Protein AF-A0A428K4K3-F1 (afdb_monomer_lite)

Sequence (119 aa):
MAKYTIVENDSISEFSPERDKTVKKYIVIREKGTQIEWKNGIGNGNPEYEIIEWIDNCTYRLTYDSSKSELDEGKKWVNDNNGIVVSKTKIENKCLYYTATMTTNDGQKISQDGIICKE

pLDDT: mean 93.38, std 5.64, range [55.41, 98.38]

Radius of gyration: 14.67 Å; chains: 1; bounding box: 32×30×40 Å

Foldseek 3Di:
DWKKWKADPNDIDIDDDDDPPQFPDWDWDDDPFKIWIDGPDPPPDHIWIWTWADPDPFKIFIATDCVRDPDDPVRVQCVQQVGWIWGFDDADPQKTKIKIWTQGPNGMIMITIDIDHDD

Secondary structure (DSSP, 8-state):
---EEEEETTEEEEE-PPP-TT---EEEEEETTEEEEEESSTTSSPPEEEEEEESSSSEEEEEE-TTTSPPPHHHHHHHHTT-EEEEEEEEETTEEEEEEEEE-TTS-EEEEEEEEE--

Organism: NCBI:txid2494697

Structure (mmCIF, N/CA/C/O backbone):
data_AF-A0A428K4K3-F1
#
_entry.id   AF-A0A428K4K3-F1
#
loop_
_atom_site.group_PDB
_atom_site.id
_atom_site.type_symbol
_atom_site.label_atom_id
_atom_site.label_alt_id
_atom_site.label_comp_id
_atom_site.label_asym_id
_atom_site.label_entity_id
_atom_site.label_seq_id
_atom_site.pdbx_PDB_ins_code
_atom_site.Cartn_x
_atom_site.Cartn_y
_atom_site.Cartn_z
_atom_site.occupancy
_atom_site.B_iso_or_equiv
_atom_site.auth_seq_id
_atom_site.auth_comp_id
_atom_site.auth_asym_id
_atom_site.auth_atom_id
_atom_site.pdbx_PDB_model_num
ATOM 1 N N . MET A 1 1 ? 3.992 16.351 1.792 1.00 55.41 1 MET A N 1
ATOM 2 C CA . MET A 1 1 ? 4.645 15.365 2.680 1.00 55.41 1 MET A CA 1
ATOM 3 C C . MET A 1 1 ? 3.610 14.304 2.990 1.00 55.41 1 MET A C 1
ATOM 5 O O . MET A 1 1 ? 2.450 14.679 3.108 1.00 55.41 1 MET A O 1
ATOM 9 N N . ALA A 1 2 ? 3.993 13.026 3.032 1.00 70.75 2 ALA A N 1
ATOM 10 C CA . ALA A 1 2 ? 3.079 11.989 3.504 1.00 70.75 2 ALA A CA 1
ATOM 11 C C . ALA A 1 2 ? 2.826 12.251 4.990 1.00 70.75 2 ALA A C 1
ATOM 13 O O . ALA A 1 2 ? 3.779 12.404 5.756 1.00 70.75 2 ALA A O 1
ATOM 14 N N . LYS A 1 3 ? 1.557 12.407 5.350 1.00 85.75 3 LYS A N 1
ATOM 15 C CA . LYS A 1 3 ? 1.123 12.684 6.711 1.00 85.75 3 LYS A CA 1
ATOM 16 C C . LYS A 1 3 ? 0.382 11.452 7.193 1.00 85.75 3 LYS A C 1
ATOM 18 O O . LYS A 1 3 ? -0.566 11.021 6.541 1.00 85.75 3 LYS A O 1
ATOM 23 N N . TYR A 1 4 ? 0.852 10.901 8.297 1.00 90.31 4 TYR A N 1
ATOM 24 C CA . TYR A 1 4 ? 0.270 9.728 8.916 1.00 90.31 4 TYR A CA 1
ATOM 25 C C . TYR A 1 4 ? -0.580 10.168 10.093 1.00 90.31 4 TYR A C 1
ATOM 27 O O . TYR A 1 4 ? -0.143 10.990 10.899 1.00 90.31 4 TYR A O 1
ATOM 35 N N . THR A 1 5 ? -1.770 9.595 10.191 1.00 92.06 5 THR A N 1
ATOM 36 C CA . THR A 1 5 ? -2.640 9.701 11.357 1.00 92.06 5 THR A CA 1
ATOM 37 C C . THR A 1 5 ? -2.594 8.375 12.097 1.00 92.06 5 THR A C 1
ATOM 39 O O . THR A 1 5 ? -2.861 7.329 11.503 1.00 92.06 5 THR A O 1
ATOM 42 N N . ILE A 1 6 ? -2.242 8.424 13.378 1.00 92.75 6 ILE A N 1
ATOM 43 C CA . ILE A 1 6 ? -2.171 7.271 14.271 1.00 92.75 6 ILE A CA 1
ATOM 44 C C . ILE A 1 6 ? -3.298 7.403 15.291 1.00 92.75 6 ILE A C 1
ATOM 46 O O . ILE A 1 6 ? -3.410 8.436 15.954 1.00 92.75 6 ILE A O 1
ATOM 50 N N . VAL A 1 7 ? -4.126 6.368 15.404 1.00 92.44 7 VAL A N 1
ATOM 51 C CA . VAL A 1 7 ? -5.215 6.281 16.380 1.00 92.44 7 VAL A CA 1
ATOM 52 C C . VAL A 1 7 ? -4.953 5.112 17.319 1.00 92.44 7 VAL A C 1
ATOM 54 O O . VAL A 1 7 ? -4.835 3.973 16.867 1.00 92.44 7 VAL A O 1
ATOM 57 N N . GLU A 1 8 ? -4.890 5.396 18.616 1.00 91.69 8 GLU A N 1
ATOM 58 C CA . GLU A 1 8 ? -4.654 4.416 19.679 1.00 91.69 8 GLU A CA 1
ATOM 59 C C . GLU A 1 8 ? -5.354 4.875 20.963 1.00 91.69 8 GLU A C 1
ATOM 61 O O . GLU A 1 8 ? -5.187 6.025 21.360 1.00 91.69 8 GLU A O 1
ATOM 66 N N . ASN A 1 9 ? -6.126 4.002 21.623 1.00 87.38 9 ASN A N 1
ATOM 67 C CA . ASN A 1 9 ? -6.807 4.305 22.895 1.00 87.38 9 ASN A CA 1
ATOM 68 C C . ASN A 1 9 ? -7.537 5.669 22.889 1.00 87.38 9 ASN A C 1
ATOM 70 O O . ASN A 1 9 ? -7.295 6.519 23.746 1.00 87.38 9 ASN A O 1
ATOM 74 N N . ASP A 1 10 ? -8.362 5.902 21.861 1.00 84.50 10 ASP A N 1
ATOM 75 C CA . ASP A 1 10 ? -9.099 7.154 21.598 1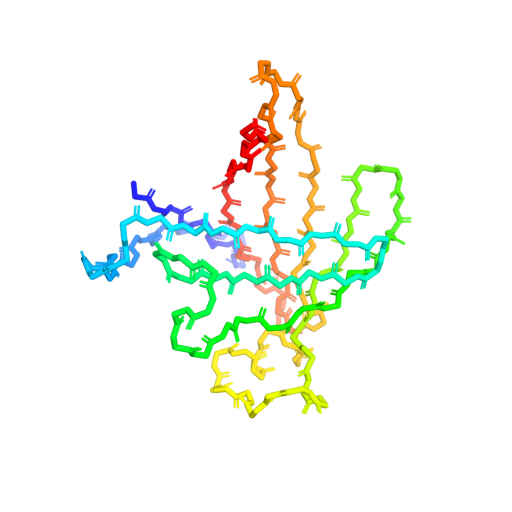.00 84.50 10 ASP A CA 1
ATOM 76 C C . ASP A 1 10 ? -8.236 8.423 21.426 1.00 84.50 10 ASP A C 1
ATOM 78 O O . ASP A 1 10 ? -8.757 9.527 21.262 1.00 84.50 10 ASP A O 1
ATOM 82 N N . SER A 1 11 ? -6.911 8.278 21.397 1.00 90.12 11 SER A N 1
ATOM 83 C CA . SER A 1 11 ? -5.960 9.354 21.136 1.00 90.12 11 SER A CA 1
ATOM 84 C C . SER A 1 11 ? -5.595 9.399 19.657 1.00 90.12 11 SER A C 1
ATOM 86 O O . SER A 1 11 ? -5.409 8.365 19.015 1.00 90.12 11 SER A O 1
ATOM 88 N N . ILE A 1 12 ? -5.469 10.613 19.116 1.00 92.06 12 ILE A N 1
ATOM 89 C CA . ILE A 1 12 ? -5.049 10.859 17.734 1.00 92.06 12 ILE A CA 1
ATOM 90 C C . ILE A 1 12 ? -3.708 11.582 17.765 1.00 92.06 12 ILE A C 1
ATOM 92 O O . ILE A 1 12 ? -3.577 12.634 18.392 1.00 92.06 12 ILE A O 1
ATOM 96 N N . SER A 1 13 ? -2.723 11.039 17.057 1.00 92.38 13 SER A N 1
ATOM 97 C CA . SER A 1 13 ? -1.445 11.703 16.816 1.00 92.38 13 SER A CA 1
ATOM 98 C C . SER A 1 13 ? -1.120 11.730 15.329 1.00 92.38 13 SER A C 1
ATOM 100 O O . SER A 1 13 ? -1.665 10.964 14.530 1.00 92.38 13 SER A O 1
ATOM 102 N N . GLU A 1 14 ? -0.253 12.659 14.943 1.00 91.94 14 GLU A N 1
ATOM 103 C CA . GLU A 1 14 ? 0.154 12.834 13.558 1.00 91.94 14 GLU A CA 1
ATOM 104 C C . GLU A 1 14 ? 1.671 12.774 13.454 1.00 91.94 14 GLU A C 1
ATOM 106 O O . GLU A 1 14 ? 2.392 13.364 14.260 1.00 91.94 14 GLU A O 1
ATOM 111 N N . PHE A 1 15 ? 2.158 12.084 12.429 1.00 88.81 15 PHE A N 1
ATOM 112 C CA . PHE A 1 15 ? 3.581 11.964 12.154 1.00 88.81 15 PHE A CA 1
ATOM 113 C C . PHE A 1 15 ? 3.860 12.218 10.673 1.00 88.81 15 PHE A C 1
ATOM 115 O O . PHE A 1 15 ? 3.061 11.900 9.793 1.00 88.81 15 PHE A O 1
ATOM 122 N N . SER A 1 16 ? 4.995 12.845 10.385 1.00 87.38 16 SER A N 1
ATOM 123 C CA . SER A 1 16 ? 5.449 13.128 9.024 1.00 87.38 16 SER A CA 1
ATOM 124 C C . SER A 1 16 ? 6.912 12.706 8.917 1.00 87.38 16 SER A C 1
ATOM 126 O O . SER A 1 16 ? 7.778 13.462 9.359 1.00 87.38 16 SER A O 1
ATOM 128 N N . PRO A 1 17 ? 7.207 11.512 8.373 1.00 82.44 17 PRO A N 1
ATOM 129 C CA . PRO A 1 17 ? 8.582 11.066 8.220 1.00 82.44 17 PRO A CA 1
ATOM 130 C C . PRO A 1 17 ? 9.339 11.970 7.251 1.00 82.44 17 PRO A C 1
ATOM 132 O O . PRO A 1 17 ? 8.766 12.530 6.304 1.00 82.44 17 PRO A O 1
ATOM 135 N N . GLU A 1 18 ? 10.653 12.071 7.454 1.00 83.75 18 GLU A N 1
ATOM 136 C CA . GLU A 1 18 ? 11.513 12.682 6.453 1.00 83.75 18 GLU A CA 1
ATOM 137 C C . GLU A 1 18 ? 11.418 11.895 5.147 1.00 83.75 18 GLU A C 1
ATOM 139 O O . GLU A 1 18 ? 11.579 10.676 5.094 1.00 83.75 18 GLU A O 1
ATOM 144 N N . ARG A 1 19 ? 11.132 12.614 4.062 1.00 80.94 19 ARG A N 1
ATOM 145 C CA . ARG A 1 19 ? 11.091 12.020 2.731 1.00 80.94 19 ARG A CA 1
ATOM 146 C C . ARG A 1 19 ? 12.514 11.747 2.262 1.00 80.94 19 ARG A C 1
ATOM 148 O O . ARG A 1 19 ? 13.339 12.661 2.257 1.00 80.94 19 ARG A O 1
ATOM 155 N N . ASP A 1 20 ? 12.743 10.552 1.725 1.00 85.44 20 ASP A N 1
ATOM 156 C CA . ASP A 1 20 ? 13.936 10.272 0.932 1.00 85.44 20 ASP A CA 1
ATOM 157 C C . ASP A 1 20 ? 13.987 11.214 -0.285 1.00 85.44 20 ASP A C 1
ATOM 159 O O . ASP A 1 20 ? 13.219 11.097 -1.247 1.00 85.44 20 ASP A O 1
ATOM 163 N N . LYS A 1 21 ? 14.899 12.190 -0.222 1.00 88.62 21 LYS A N 1
ATOM 164 C CA . LYS A 1 21 ? 15.078 13.225 -1.249 1.00 88.62 21 LYS A CA 1
ATOM 165 C C . LYS A 1 21 ? 15.626 12.656 -2.559 1.00 88.62 21 LYS A C 1
ATOM 167 O O . LYS A 1 21 ? 15.540 13.330 -3.586 1.00 88.62 21 LYS A O 1
ATOM 172 N N . THR A 1 22 ? 16.170 11.439 -2.547 1.00 90.75 22 THR A N 1
ATOM 173 C CA . THR A 1 22 ? 16.659 10.764 -3.754 1.00 90.75 22 THR A CA 1
ATOM 174 C C . THR A 1 22 ? 15.513 10.219 -4.610 1.00 90.75 22 THR A C 1
ATOM 176 O O . THR A 1 22 ? 15.672 10.066 -5.825 1.00 90.75 22 THR A O 1
ATOM 179 N N . VAL A 1 23 ? 14.331 9.994 -4.020 1.00 89.75 23 VAL A N 1
ATOM 180 C CA . VAL A 1 23 ? 13.153 9.493 -4.734 1.00 89.75 23 VAL A CA 1
ATOM 181 C C . VAL A 1 23 ? 12.296 10.651 -5.237 1.00 89.75 23 VAL A C 1
ATOM 183 O O . VAL A 1 23 ? 11.531 11.284 -4.502 1.00 89.75 23 VAL A O 1
ATOM 186 N N . LYS A 1 24 ? 12.396 10.918 -6.538 1.00 90.31 24 LYS A N 1
ATOM 187 C CA . LYS A 1 24 ? 11.649 11.963 -7.246 1.00 90.31 24 LYS A CA 1
ATOM 188 C C . LYS A 1 24 ? 10.243 11.505 -7.621 1.00 90.31 24 LYS A C 1
ATOM 190 O O . LYS A 1 24 ? 9.305 12.284 -7.469 1.00 90.31 24 LYS A O 1
ATOM 195 N N . LYS A 1 25 ? 10.099 10.253 -8.067 1.00 90.19 25 LYS A N 1
ATOM 196 C CA . LYS A 1 25 ? 8.814 9.645 -8.443 1.00 90.19 25 LYS A CA 1
ATOM 197 C C . LYS A 1 25 ? 8.785 8.144 -8.167 1.00 90.19 25 LYS A C 1
ATOM 199 O O . LYS A 1 25 ? 9.837 7.506 -8.158 1.00 90.19 25 LYS A O 1
ATOM 204 N N . TYR A 1 26 ? 7.579 7.610 -8.021 1.00 91.62 26 TYR A N 1
ATOM 205 C CA . TYR A 1 26 ? 7.294 6.178 -8.036 1.00 91.62 26 TYR A CA 1
ATOM 206 C C . TYR A 1 26 ? 6.564 5.836 -9.335 1.00 91.62 26 TYR A C 1
ATOM 208 O O . TYR A 1 26 ? 5.714 6.608 -9.780 1.00 91.62 26 TYR A O 1
ATOM 216 N N . ILE A 1 27 ? 6.914 4.715 -9.959 1.00 94.56 27 ILE A N 1
ATOM 217 C CA . ILE A 1 27 ? 6.203 4.168 -11.118 1.00 94.56 27 ILE A CA 1
ATOM 218 C C . ILE A 1 27 ? 5.557 2.864 -10.682 1.00 94.56 27 ILE A C 1
ATOM 220 O O . ILE A 1 27 ? 6.251 1.948 -10.250 1.00 94.56 27 ILE A O 1
ATOM 224 N N . VAL A 1 28 ? 4.238 2.794 -10.823 1.00 94.56 28 VAL A N 1
ATOM 225 C CA . VAL A 1 28 ? 3.432 1.649 -10.410 1.00 94.56 28 VAL A CA 1
ATOM 226 C C . VAL A 1 28 ? 3.019 0.854 -11.642 1.00 94.56 28 VAL A C 1
ATOM 228 O O . VAL A 1 28 ? 2.365 1.388 -12.538 1.00 94.56 28 VAL A O 1
ATOM 231 N N . ILE A 1 29 ? 3.370 -0.429 -11.673 1.00 95.12 29 ILE A N 1
ATOM 232 C CA . ILE A 1 29 ? 2.891 -1.391 -12.670 1.00 95.12 29 ILE A CA 1
ATOM 233 C C . ILE A 1 29 ? 1.971 -2.365 -11.943 1.00 95.12 29 ILE A C 1
ATOM 235 O O . ILE A 1 29 ? 2.406 -3.056 -11.025 1.00 95.12 29 ILE A O 1
ATOM 239 N N . ARG A 1 30 ? 0.692 -2.406 -12.325 1.00 92.94 30 ARG A N 1
ATOM 240 C CA . ARG A 1 30 ? -0.327 -3.207 -11.638 1.00 92.94 30 ARG A CA 1
ATOM 241 C C . ARG A 1 30 ? -1.026 -4.157 -12.600 1.00 92.94 30 ARG A C 1
ATOM 243 O O . ARG A 1 30 ? -1.556 -3.730 -13.623 1.00 92.94 30 ARG A O 1
ATOM 250 N N . GLU A 1 31 ? -1.113 -5.420 -12.203 1.00 91.69 31 GLU A N 1
ATOM 251 C CA . GLU A 1 31 ? -1.771 -6.488 -12.954 1.00 91.69 31 GLU A CA 1
ATOM 252 C C . GLU A 1 31 ? -2.628 -7.327 -12.008 1.00 91.69 31 GLU A C 1
ATOM 254 O O . GLU A 1 31 ? -2.076 -8.046 -11.192 1.00 91.69 31 GLU A O 1
ATOM 259 N N . LYS A 1 32 ? -3.963 -7.222 -12.122 1.00 84.44 32 LYS A N 1
ATOM 260 C CA . LYS A 1 32 ? -5.054 -7.954 -11.427 1.00 84.44 32 LYS A CA 1
ATOM 261 C C . LYS A 1 32 ? -4.881 -8.282 -9.923 1.00 84.44 32 LYS A C 1
ATOM 263 O O . LYS A 1 32 ? -5.750 -7.876 -9.156 1.00 84.44 32 LYS A O 1
ATOM 268 N N . GLY A 1 33 ? -3.829 -8.992 -9.517 1.00 93.88 33 GLY A N 1
ATOM 269 C CA . GLY A 1 33 ? -3.486 -9.347 -8.133 1.00 93.88 33 GLY A CA 1
ATOM 270 C C . GLY A 1 33 ? -2.034 -9.063 -7.720 1.00 93.88 33 GLY A C 1
ATOM 271 O O . GLY A 1 33 ? -1.617 -9.490 -6.652 1.00 93.88 33 GLY A O 1
ATOM 272 N N . THR A 1 34 ? -1.248 -8.357 -8.532 1.00 95.94 34 THR A N 1
ATOM 273 C CA . THR A 1 34 ? 0.126 -7.967 -8.192 1.00 95.94 34 THR A CA 1
ATOM 274 C C . THR A 1 34 ? 0.396 -6.514 -8.538 1.00 95.94 34 THR A C 1
ATOM 276 O O . THR A 1 34 ? -0.174 -5.965 -9.489 1.00 95.94 34 THR A O 1
ATOM 279 N N . GLN A 1 35 ? 1.314 -5.914 -7.795 1.00 96.88 35 GLN A N 1
ATOM 280 C CA . GLN A 1 35 ? 1.856 -4.591 -8.050 1.00 96.88 35 GLN A CA 1
ATOM 281 C C . GLN A 1 35 ? 3.380 -4.620 -7.961 1.00 96.88 35 GLN A C 1
ATOM 283 O O . GLN A 1 35 ? 3.962 -5.353 -7.166 1.00 96.88 35 GLN A O 1
ATOM 288 N N . ILE A 1 36 ? 4.021 -3.839 -8.825 1.00 96.69 36 ILE A N 1
ATOM 289 C CA . ILE A 1 36 ? 5.455 -3.586 -8.792 1.00 96.69 36 ILE A CA 1
ATOM 290 C C . ILE A 1 36 ? 5.655 -2.078 -8.733 1.00 96.69 36 ILE A C 1
ATOM 292 O O . ILE A 1 36 ? 5.171 -1.359 -9.615 1.00 96.69 36 ILE A O 1
ATOM 296 N N . GLU A 1 37 ? 6.381 -1.603 -7.726 1.00 95.56 37 GLU A N 1
ATOM 297 C CA . GLU A 1 37 ? 6.707 -0.187 -7.579 1.00 95.56 37 GLU A CA 1
ATOM 298 C C . GLU A 1 37 ? 8.191 0.075 -7.824 1.00 95.56 37 GLU A C 1
ATOM 300 O O . GLU A 1 37 ? 9.072 -0.487 -7.175 1.00 95.56 37 GLU A O 1
ATOM 305 N N . TRP A 1 38 ? 8.474 0.981 -8.755 1.00 95.88 38 TRP A N 1
ATOM 306 C CA . TRP A 1 38 ? 9.827 1.383 -9.111 1.00 95.88 38 TRP A CA 1
ATOM 307 C C . TRP A 1 38 ? 10.130 2.795 -8.630 1.00 95.88 38 TRP A C 1
ATOM 309 O O . TRP A 1 38 ? 9.378 3.733 -8.901 1.00 95.88 38 TRP A O 1
ATOM 319 N N . LYS A 1 39 ? 11.292 2.981 -8.002 1.00 94.38 39 LYS A N 1
ATOM 320 C CA . LYS A 1 39 ? 11.800 4.308 -7.635 1.00 94.38 39 LYS A CA 1
ATOM 321 C C . LYS A 1 39 ? 12.504 4.943 -8.833 1.00 94.38 39 LYS A C 1
ATOM 323 O O . LYS A 1 39 ? 13.437 4.376 -9.392 1.00 94.38 39 LYS A O 1
ATOM 328 N N . ASN A 1 40 ? 12.103 6.156 -9.205 1.00 93.12 40 ASN A N 1
ATOM 329 C CA . ASN A 1 40 ? 12.679 6.996 -10.268 1.00 93.12 40 ASN A CA 1
ATOM 330 C C . ASN A 1 40 ? 12.604 6.467 -11.719 1.00 93.12 40 ASN A C 1
ATOM 332 O O . ASN A 1 40 ? 12.721 7.279 -12.636 1.00 93.12 40 ASN A O 1
ATOM 336 N N . GLY A 1 41 ? 12.368 5.176 -11.964 1.00 93.25 41 GLY A N 1
ATOM 337 C CA . GLY A 1 41 ? 12.306 4.608 -13.315 1.00 93.25 41 GLY A CA 1
ATOM 338 C C . GLY A 1 41 ? 12.187 3.084 -13.316 1.00 93.25 41 GLY A C 1
ATOM 339 O O . GLY A 1 41 ? 12.690 2.436 -12.404 1.00 93.25 41 GLY A O 1
ATOM 340 N N . ILE A 1 42 ? 11.556 2.509 -14.345 1.00 92.94 42 ILE A N 1
ATOM 341 C CA . ILE A 1 42 ? 11.527 1.050 -14.543 1.00 92.94 42 ILE A CA 1
ATOM 342 C C . ILE A 1 42 ? 12.962 0.555 -14.773 1.00 92.94 42 ILE A C 1
ATOM 344 O O . ILE A 1 42 ? 13.697 1.151 -15.559 1.00 92.94 42 ILE A O 1
ATOM 348 N N . GLY A 1 43 ? 13.359 -0.516 -14.083 1.00 91.88 43 GLY A N 1
ATOM 349 C CA . GLY A 1 43 ? 14.716 -1.070 -14.131 1.00 91.88 43 GLY A CA 1
ATOM 350 C C . GLY A 1 43 ? 15.720 -0.397 -13.187 1.00 91.88 43 GLY A C 1
ATOM 351 O O . GLY A 1 43 ? 16.879 -0.802 -13.156 1.00 91.88 43 GLY A O 1
ATOM 352 N N . ASN A 1 44 ? 15.312 0.618 -12.415 1.00 91.31 44 ASN A N 1
ATOM 353 C CA . ASN A 1 44 ? 16.201 1.286 -11.469 1.00 91.31 44 ASN A CA 1
ATOM 354 C C . ASN A 1 44 ? 16.196 0.602 -10.093 1.00 91.31 44 ASN A C 1
ATOM 356 O O . ASN A 1 44 ? 15.207 0.682 -9.361 1.00 91.31 44 ASN A O 1
ATOM 360 N N . GLY A 1 45 ? 17.331 0.007 -9.721 1.00 89.25 45 GLY A N 1
ATOM 361 C CA . GLY A 1 45 ? 17.516 -0.657 -8.431 1.00 89.25 45 GLY A CA 1
ATOM 362 C C . GLY A 1 45 ? 16.591 -1.861 -8.239 1.00 89.25 45 GLY A C 1
ATOM 363 O O . GLY A 1 45 ? 16.170 -2.498 -9.203 1.00 89.25 45 GLY A O 1
ATOM 364 N N . ASN A 1 46 ? 16.281 -2.158 -6.977 1.00 91.19 46 ASN A N 1
ATOM 365 C CA . ASN A 1 46 ? 15.329 -3.202 -6.614 1.00 91.19 46 ASN A CA 1
ATOM 366 C C . ASN A 1 46 ? 13.933 -2.578 -6.463 1.00 91.19 46 ASN A C 1
ATOM 368 O O . ASN A 1 46 ? 13.786 -1.649 -5.660 1.00 91.19 46 ASN A O 1
ATOM 372 N N . PRO A 1 47 ? 12.927 -3.038 -7.225 1.00 95.31 47 PRO A N 1
ATOM 373 C CA . PRO A 1 47 ? 11.560 -2.582 -7.042 1.00 95.31 47 PRO A CA 1
ATOM 374 C C . PRO A 1 47 ? 10.933 -3.215 -5.800 1.00 95.31 47 PRO A C 1
ATOM 376 O O . PRO A 1 47 ? 11.421 -4.219 -5.280 1.00 95.31 47 PRO A O 1
ATOM 379 N N . GLU A 1 48 ? 9.810 -2.649 -5.376 1.00 95.69 48 GLU A N 1
ATOM 380 C CA . GLU A 1 48 ? 8.942 -3.283 -4.390 1.00 95.69 48 GLU A CA 1
ATOM 381 C C . GLU A 1 48 ? 7.976 -4.224 -5.107 1.00 95.69 48 GLU A C 1
ATOM 383 O O . GLU A 1 48 ? 7.314 -3.824 -6.068 1.00 95.69 48 GLU A O 1
ATOM 388 N N . TYR A 1 49 ? 7.913 -5.476 -4.656 1.00 97.25 49 TYR A N 1
ATOM 389 C CA . TYR A 1 49 ? 6.968 -6.469 -5.156 1.00 97.25 49 TYR A CA 1
ATOM 390 C C . TYR A 1 49 ? 5.837 -6.654 -4.157 1.00 97.25 49 TYR A C 1
ATOM 392 O O . TYR A 1 49 ? 6.066 -6.960 -2.987 1.00 97.25 49 TYR A O 1
ATOM 400 N N . GLU A 1 50 ? 4.612 -6.501 -4.637 1.00 97.69 50 GLU A N 1
ATOM 401 C CA . GLU A 1 50 ? 3.422 -6.473 -3.803 1.00 97.69 50 GLU A CA 1
ATOM 402 C C . GLU A 1 50 ? 2.338 -7.397 -4.358 1.00 97.69 50 GLU A C 1
ATOM 404 O O . GLU A 1 50 ? 2.163 -7.553 -5.573 1.00 97.69 50 GLU A O 1
ATOM 409 N N . ILE A 1 51 ? 1.580 -7.986 -3.441 1.00 98.19 51 ILE A N 1
ATOM 410 C CA . ILE A 1 51 ? 0.402 -8.803 -3.706 1.00 98.19 51 ILE A CA 1
ATOM 411 C C . ILE A 1 51 ? -0.826 -7.957 -3.375 1.00 98.19 51 ILE A C 1
ATOM 413 O O . ILE A 1 51 ? -0.870 -7.275 -2.352 1.00 98.19 51 ILE A O 1
ATOM 417 N N . ILE A 1 52 ? -1.820 -7.992 -4.260 1.00 97.69 52 ILE A N 1
ATOM 418 C CA . ILE A 1 52 ? -3.094 -7.292 -4.109 1.00 97.69 52 ILE A CA 1
ATOM 419 C C . ILE A 1 52 ? -4.214 -8.318 -4.003 1.00 97.69 52 ILE A C 1
ATOM 421 O O . ILE A 1 52 ? -4.497 -9.053 -4.951 1.00 97.69 52 ILE A O 1
ATOM 425 N N . GLU A 1 53 ? -4.918 -8.288 -2.879 1.00 97.56 53 GLU A N 1
ATOM 426 C CA . GLU A 1 53 ? -6.119 -9.080 -2.640 1.00 97.56 53 GLU A CA 1
ATOM 427 C C . GLU A 1 53 ? -7.333 -8.154 -2.574 1.00 97.56 53 GLU A C 1
ATOM 429 O O . GLU A 1 53 ? -7.466 -7.336 -1.663 1.00 97.56 53 GLU A O 1
ATOM 434 N N . TRP A 1 54 ? -8.234 -8.250 -3.551 1.00 96.19 54 TRP A N 1
ATOM 435 C CA . TRP A 1 54 ? -9.456 -7.448 -3.553 1.00 96.19 54 TRP A CA 1
ATOM 436 C C . TRP A 1 54 ? -10.419 -7.939 -2.472 1.00 96.19 54 TRP A C 1
ATOM 438 O O . TRP A 1 54 ? -10.790 -9.110 -2.450 1.00 96.19 54 TRP A O 1
ATOM 448 N N . ILE A 1 55 ? -10.834 -7.022 -1.600 1.00 97.06 55 ILE A N 1
ATOM 449 C CA . ILE A 1 55 ? -11.872 -7.255 -0.590 1.00 97.06 55 ILE A CA 1
ATOM 450 C C . ILE A 1 55 ? -13.241 -6.967 -1.215 1.00 97.06 55 ILE A C 1
ATOM 452 O O . ILE A 1 55 ? -14.188 -7.727 -1.032 1.00 97.06 55 ILE A O 1
ATOM 456 N N . ASP A 1 56 ? -13.318 -5.895 -2.004 1.00 96.31 56 ASP A N 1
ATOM 457 C CA . ASP A 1 56 ? -14.480 -5.520 -2.805 1.00 96.31 56 ASP A CA 1
ATOM 458 C C . ASP A 1 56 ? -14.052 -4.688 -4.036 1.00 96.31 56 ASP A C 1
ATOM 460 O O . ASP A 1 56 ? -12.880 -4.644 -4.405 1.00 96.31 56 ASP A O 1
ATOM 464 N N . ASN A 1 57 ? -14.997 -4.030 -4.714 1.00 93.88 57 ASN A N 1
ATOM 465 C CA . ASN A 1 57 ? -14.726 -3.249 -5.929 1.00 93.88 57 ASN A CA 1
ATOM 466 C C . ASN A 1 57 ? -13.846 -2.002 -5.694 1.00 93.88 57 ASN A C 1
ATOM 468 O O . ASN A 1 57 ? -13.189 -1.503 -6.621 1.00 93.88 57 ASN A O 1
ATOM 472 N N . CYS A 1 58 ? -13.840 -1.471 -4.476 1.00 94.62 58 CYS A N 1
ATOM 473 C CA . CYS A 1 58 ? -13.191 -0.222 -4.095 1.00 94.62 58 CYS A CA 1
ATOM 474 C C . CYS A 1 58 ? -12.084 -0.409 -3.058 1.00 94.62 58 CYS A C 1
ATOM 476 O O . CYS A 1 58 ? -11.281 0.506 -2.895 1.00 94.62 58 CYS A O 1
ATOM 478 N N . THR A 1 59 ? -11.983 -1.577 -2.436 1.00 97.56 59 THR A N 1
ATOM 479 C CA . THR A 1 59 ? -11.034 -1.830 -1.359 1.00 97.56 59 THR A CA 1
ATOM 480 C C . THR A 1 59 ? -10.222 -3.092 -1.620 1.00 97.56 59 THR A C 1
ATOM 482 O O . THR A 1 59 ? -10.744 -4.133 -2.021 1.00 97.56 59 THR A O 1
ATOM 485 N N . TYR A 1 60 ? -8.916 -2.998 -1.392 1.00 97.12 60 TYR A N 1
ATOM 486 C CA . TYR A 1 60 ? -7.994 -4.123 -1.495 1.00 97.12 60 TYR A CA 1
ATOM 487 C C . TYR A 1 60 ? -7.010 -4.137 -0.331 1.00 97.12 60 TYR A C 1
ATOM 489 O O . TYR A 1 60 ? -6.715 -3.099 0.256 1.00 97.12 60 TYR A O 1
ATOM 497 N N . ARG A 1 61 ? -6.490 -5.318 -0.012 1.00 98.12 61 ARG A N 1
ATOM 498 C CA . ARG A 1 61 ? -5.355 -5.507 0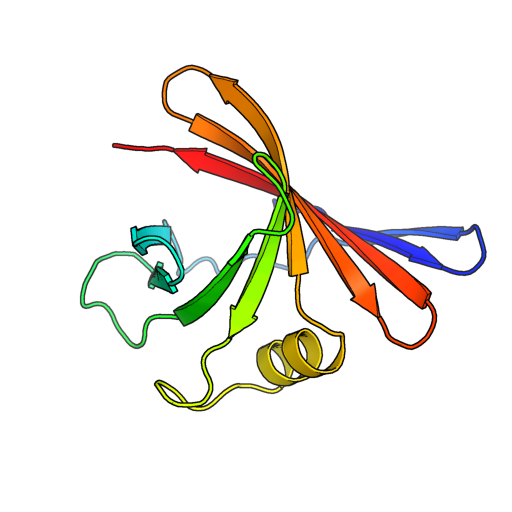.886 1.00 98.12 61 ARG A CA 1
ATOM 499 C C . ARG A 1 61 ? -4.077 -5.618 0.064 1.00 98.12 61 ARG A C 1
ATOM 501 O O . ARG A 1 61 ? -4.065 -6.276 -0.974 1.00 98.12 61 ARG A O 1
ATOM 508 N N . LEU A 1 62 ? -3.027 -4.963 0.536 1.00 97.81 62 LEU A N 1
ATOM 509 C CA . LEU A 1 62 ? -1.688 -4.9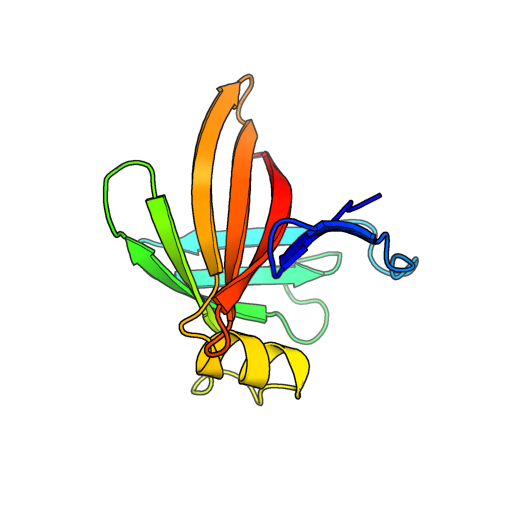76 -0.031 1.00 97.81 62 LEU A CA 1
ATOM 510 C C . LEU A 1 62 ? -0.724 -5.601 0.975 1.00 97.81 62 LEU A C 1
ATOM 512 O O . LEU A 1 62 ? -0.673 -5.182 2.132 1.00 97.81 62 LEU A O 1
ATOM 516 N N . THR A 1 63 ? 0.040 -6.585 0.519 1.00 98.25 63 THR A N 1
ATOM 517 C CA . THR A 1 63 ? 1.150 -7.204 1.256 1.00 98.25 63 THR A CA 1
ATOM 518 C C . THR A 1 63 ? 2.391 -7.254 0.370 1.00 98.25 63 THR A C 1
ATOM 520 O O . THR A 1 63 ? 2.294 -7.139 -0.851 1.00 98.25 63 THR A O 1
ATOM 523 N N . TYR A 1 64 ? 3.567 -7.420 0.969 1.00 98.12 64 TYR A N 1
ATOM 524 C CA . TYR A 1 64 ? 4.826 -7.550 0.237 1.00 98.12 64 TYR A CA 1
ATOM 525 C C . TYR A 1 64 ? 5.125 -9.013 -0.111 1.00 98.12 64 TYR A C 1
ATOM 527 O O . TYR A 1 64 ? 5.010 -9.898 0.741 1.00 98.12 64 TYR A O 1
ATOM 535 N N . ASP A 1 65 ? 5.536 -9.266 -1.354 1.00 97.44 65 ASP A N 1
ATOM 536 C CA . ASP A 1 65 ? 5.818 -10.604 -1.881 1.00 97.44 65 ASP A CA 1
ATOM 537 C C . ASP A 1 65 ? 7.223 -11.080 -1.470 1.00 97.44 65 ASP A C 1
ATOM 539 O O . ASP A 1 65 ? 8.228 -10.790 -2.127 1.00 97.44 65 ASP A O 1
ATOM 543 N N . SER A 1 66 ? 7.295 -11.853 -0.384 1.00 96.00 66 SER A N 1
ATOM 544 C CA . SER A 1 66 ? 8.551 -12.425 0.122 1.00 96.00 66 SER A CA 1
ATOM 545 C C . SER A 1 66 ? 9.173 -13.480 -0.800 1.00 96.00 66 SER A C 1
ATOM 547 O O . SER A 1 66 ? 10.330 -13.849 -0.599 1.00 96.00 66 SER A O 1
ATOM 549 N N . SER A 1 67 ? 8.448 -13.967 -1.817 1.00 96.38 67 SER A N 1
ATOM 550 C CA . SER A 1 67 ? 8.986 -14.922 -2.793 1.00 96.38 67 SER A CA 1
ATOM 551 C C . SER A 1 67 ? 9.819 -14.253 -3.891 1.00 96.38 67 SER A C 1
ATOM 553 O O . SER A 1 67 ? 10.611 -14.925 -4.553 1.00 96.38 67 SER A O 1
ATOM 555 N N . LYS A 1 68 ? 9.665 -12.933 -4.083 1.00 95.00 68 LYS A N 1
ATOM 556 C CA . LYS A 1 68 ? 10.342 -12.163 -5.142 1.00 95.00 68 LYS A CA 1
ATOM 557 C C . LYS A 1 68 ? 11.498 -11.305 -4.648 1.00 95.00 68 LYS A C 1
ATOM 559 O O . LYS A 1 68 ? 12.385 -10.974 -5.433 1.00 95.00 68 LYS A O 1
ATOM 564 N N . SER A 1 69 ? 11.500 -10.945 -3.370 1.00 90.50 69 SER A N 1
ATOM 565 C CA . SER A 1 69 ? 12.565 -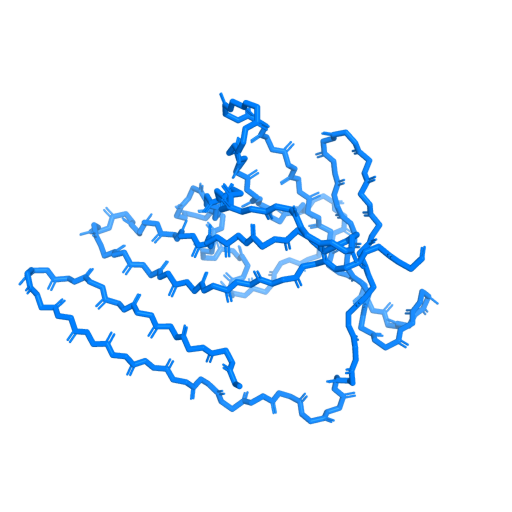10.152 -2.758 1.00 90.50 69 SER A CA 1
ATOM 566 C C . SER A 1 69 ? 12.627 -10.374 -1.255 1.00 90.50 69 SER A C 1
ATOM 568 O O . SER A 1 69 ? 11.604 -10.602 -0.610 1.00 90.50 69 SER A O 1
ATOM 570 N N . GLU A 1 70 ? 13.824 -10.234 -0.686 1.00 93.88 70 GLU A N 1
ATOM 571 C CA . GLU A 1 70 ? 13.980 -10.184 0.763 1.00 93.88 70 GLU A CA 1
ATOM 572 C C . GLU A 1 70 ? 13.254 -8.959 1.336 1.00 93.88 70 GLU A C 1
ATOM 574 O O . GLU A 1 70 ? 13.399 -7.838 0.845 1.00 93.88 70 GLU A O 1
ATOM 579 N N . LEU A 1 71 ? 12.459 -9.191 2.380 1.00 95.44 71 LEU A N 1
ATOM 580 C CA . LEU A 1 71 ? 11.708 -8.144 3.058 1.00 95.44 71 LEU A CA 1
ATOM 581 C C . LEU A 1 71 ? 12.547 -7.531 4.183 1.00 95.44 71 LEU A C 1
ATOM 583 O O . LEU A 1 71 ? 13.034 -8.244 5.069 1.00 95.44 71 LEU A O 1
ATOM 587 N N . ASP A 1 72 ? 12.665 -6.204 4.173 1.00 94.81 72 ASP A N 1
ATOM 588 C CA . ASP A 1 72 ? 13.171 -5.454 5.321 1.00 94.81 72 ASP A CA 1
ATOM 589 C C . ASP A 1 72 ? 12.192 -5.509 6.509 1.00 94.81 72 ASP A C 1
ATOM 591 O O . ASP A 1 72 ? 11.064 -5.998 6.398 1.00 94.81 72 ASP A O 1
ATOM 595 N N . GLU A 1 73 ? 12.644 -5.041 7.674 1.00 96.31 73 GLU A N 1
ATOM 596 C CA . GLU A 1 73 ? 11.867 -5.088 8.918 1.00 96.31 73 GLU A CA 1
ATOM 597 C C . GLU A 1 73 ? 10.516 -4.377 8.799 1.00 96.31 73 GLU A C 1
ATOM 599 O O . GLU A 1 73 ? 9.516 -4.890 9.295 1.00 96.31 73 GLU A O 1
ATOM 604 N N . GLY A 1 74 ? 10.457 -3.245 8.091 1.00 94.06 74 GLY A N 1
ATOM 605 C CA . GLY A 1 74 ? 9.214 -2.500 7.901 1.00 94.06 74 GLY A CA 1
ATOM 606 C C . GLY A 1 74 ? 8.199 -3.289 7.077 1.00 94.06 74 GLY A C 1
ATOM 607 O O . GLY A 1 74 ? 7.027 -3.370 7.441 1.00 94.06 74 GLY A O 1
ATOM 608 N N . LYS A 1 75 ? 8.647 -3.936 6.000 1.00 96.19 75 LYS A N 1
ATOM 609 C CA . LYS A 1 75 ? 7.786 -4.763 5.137 1.00 96.19 75 LYS A CA 1
ATOM 610 C C . LYS A 1 75 ? 7.319 -6.035 5.829 1.00 96.19 75 LYS A C 1
ATOM 612 O O . LYS A 1 75 ? 6.157 -6.414 5.687 1.00 96.19 75 LYS A O 1
ATOM 617 N N . LYS A 1 76 ? 8.206 -6.680 6.594 1.00 97.44 76 LYS A N 1
ATOM 618 C CA . LYS A 1 76 ? 7.843 -7.823 7.446 1.00 97.44 76 LYS A CA 1
ATOM 619 C C . LYS A 1 76 ? 6.775 -7.414 8.448 1.00 97.44 76 LYS A C 1
ATOM 621 O O . LYS A 1 76 ? 5.728 -8.043 8.494 1.00 97.44 76 LYS A O 1
ATOM 626 N N . TRP A 1 77 ? 6.987 -6.298 9.139 1.00 96.88 77 TRP A N 1
ATOM 627 C CA . TRP A 1 77 ? 6.027 -5.774 10.100 1.00 96.88 77 TRP A CA 1
ATOM 628 C C . TRP A 1 77 ? 4.669 -5.454 9.464 1.00 96.88 77 TRP A C 1
ATOM 630 O O . TRP A 1 77 ? 3.637 -5.781 10.044 1.00 96.88 77 TRP A O 1
ATOM 640 N N . VAL A 1 78 ? 4.634 -4.890 8.252 1.00 97.06 78 VAL A N 1
ATOM 641 C CA . VAL A 1 78 ? 3.376 -4.705 7.508 1.00 97.06 78 VAL A CA 1
ATOM 642 C C . VAL A 1 78 ? 2.674 -6.043 7.259 1.00 97.06 78 VAL A C 1
ATOM 644 O O . VAL A 1 78 ? 1.481 -6.170 7.533 1.00 97.06 78 VAL A O 1
ATOM 647 N N . ASN A 1 79 ? 3.394 -7.053 6.768 1.00 97.75 79 ASN A N 1
ATOM 648 C CA . ASN A 1 79 ? 2.816 -8.373 6.510 1.00 97.75 79 ASN A CA 1
ATOM 649 C C . ASN A 1 79 ? 2.319 -9.053 7.798 1.00 97.75 79 ASN A C 1
ATOM 651 O O . ASN A 1 79 ? 1.221 -9.609 7.802 1.00 97.75 79 ASN A O 1
ATOM 655 N N . ASP A 1 80 ? 3.076 -8.953 8.892 1.00 97.69 80 ASP A N 1
ATOM 656 C CA . ASP A 1 80 ? 2.730 -9.519 10.203 1.00 97.69 80 ASP A CA 1
ATOM 657 C C . ASP A 1 80 ? 1.477 -8.866 10.817 1.00 97.69 80 ASP A C 1
ATOM 659 O O . ASP A 1 80 ? 0.774 -9.487 11.615 1.00 97.69 80 ASP A O 1
ATOM 663 N N . ASN A 1 81 ? 1.162 -7.630 10.415 1.00 97.81 81 ASN A N 1
ATOM 664 C CA . ASN A 1 81 ? -0.061 -6.906 10.777 1.00 97.81 81 ASN A CA 1
ATOM 665 C C . ASN A 1 81 ? -1.157 -7.016 9.699 1.00 97.81 81 ASN A C 1
ATOM 667 O O . ASN A 1 81 ? -2.004 -6.134 9.562 1.00 97.81 81 ASN A O 1
ATOM 671 N N . ASN A 1 82 ? -1.158 -8.113 8.932 1.00 96.75 82 ASN A N 1
ATOM 672 C CA . ASN A 1 82 ? -2.178 -8.435 7.929 1.00 96.75 82 ASN A CA 1
ATOM 673 C C . ASN A 1 82 ? -2.281 -7.408 6.780 1.00 96.75 82 ASN A C 1
ATOM 675 O O . ASN A 1 82 ? -3.346 -7.220 6.180 1.00 96.75 82 ASN A O 1
ATOM 679 N N . GLY A 1 83 ? -1.160 -6.762 6.454 1.00 97.44 83 GLY A N 1
ATOM 680 C CA . GLY A 1 83 ? -1.029 -5.864 5.316 1.00 97.44 83 GLY A CA 1
ATOM 681 C C . GLY A 1 83 ? -1.745 -4.523 5.471 1.00 97.44 83 GLY A C 1
ATOM 682 O O . GLY A 1 83 ? -2.307 -4.168 6.505 1.00 97.44 83 GLY A O 1
ATOM 683 N N . ILE A 1 84 ? -1.730 -3.758 4.384 1.00 98.12 84 ILE A N 1
ATOM 684 C CA . ILE A 1 84 ? -2.337 -2.429 4.302 1.00 98.12 84 ILE A CA 1
ATOM 685 C C . ILE A 1 84 ? -3.658 -2.541 3.550 1.00 98.12 84 ILE A C 1
ATOM 687 O O . ILE A 1 84 ? -3.698 -3.006 2.412 1.00 98.12 84 ILE A O 1
ATOM 691 N N . VAL A 1 85 ? -4.746 -2.076 4.153 1.00 98.38 85 VAL A N 1
ATOM 692 C CA . VAL A 1 85 ? -6.044 -1.952 3.489 1.00 98.38 85 VAL A CA 1
ATOM 693 C C . VAL A 1 85 ? -6.103 -0.608 2.778 1.00 98.38 85 VAL A C 1
ATOM 695 O O . VAL A 1 85 ? -6.036 0.447 3.403 1.00 98.38 85 VAL A O 1
ATOM 698 N N . VAL A 1 86 ? -6.238 -0.642 1.459 1.00 97.75 86 VAL A N 1
ATOM 699 C CA . VAL A 1 86 ? -6.337 0.542 0.614 1.00 97.75 86 VAL A CA 1
ATOM 700 C C . VAL A 1 86 ? -7.756 0.677 0.088 1.00 97.75 86 VAL A C 1
ATOM 702 O O . VAL A 1 86 ? -8.234 -0.173 -0.665 1.00 97.75 86 VAL A O 1
ATOM 705 N N . SER A 1 87 ? -8.406 1.779 0.449 1.00 98.12 87 SER A N 1
ATOM 706 C CA . SER A 1 87 ? -9.766 2.114 0.032 1.00 98.12 87 SER A CA 1
ATOM 707 C C . SER A 1 87 ? -9.745 3.291 -0.932 1.00 98.12 87 SER A C 1
ATOM 709 O O . SER A 1 87 ? -9.260 4.376 -0.606 1.00 98.12 87 SER A O 1
ATOM 711 N N . LYS A 1 88 ? -10.280 3.083 -2.136 1.00 96.12 88 LYS A N 1
ATOM 712 C CA . LYS A 1 88 ? -10.435 4.130 -3.151 1.00 96.12 88 LYS A CA 1
ATOM 713 C C . LYS A 1 88 ? -11.435 5.172 -2.651 1.00 96.12 88 LYS A C 1
ATOM 715 O O . LYS A 1 88 ? -12.563 4.824 -2.316 1.00 96.12 88 LYS A O 1
ATOM 720 N N . THR A 1 89 ? -11.046 6.443 -2.651 1.00 96.00 89 THR A N 1
ATOM 721 C CA . THR A 1 89 ? -11.918 7.548 -2.228 1.00 96.00 89 THR A CA 1
ATOM 722 C C . THR A 1 89 ? -12.590 8.217 -3.421 1.00 96.00 89 THR A C 1
ATOM 724 O O . THR A 1 89 ? -13.792 8.466 -3.386 1.00 96.00 89 THR A O 1
ATOM 727 N N . LYS A 1 90 ? -11.845 8.473 -4.504 1.00 95.94 90 LYS A N 1
ATOM 728 C CA . LYS A 1 90 ? -12.383 9.017 -5.761 1.00 95.94 90 LYS A CA 1
ATOM 729 C C . LYS A 1 90 ? -11.436 8.814 -6.943 1.00 95.94 90 LYS A C 1
ATOM 731 O O . LYS A 1 90 ? -10.251 8.542 -6.763 1.00 95.94 90 LYS A O 1
ATOM 736 N N . ILE A 1 91 ? -11.958 8.986 -8.159 1.00 94.88 91 ILE A N 1
ATOM 737 C CA . ILE A 1 91 ? -11.172 9.020 -9.398 1.00 94.88 91 ILE A CA 1
ATOM 738 C C . ILE A 1 91 ? -11.481 10.324 -10.132 1.00 94.88 91 ILE A C 1
ATOM 740 O O . ILE A 1 91 ? -12.625 10.564 -10.506 1.00 94.88 91 ILE A O 1
ATOM 744 N N . GLU A 1 92 ? -10.462 11.145 -10.367 1.00 96.38 92 GLU A N 1
ATOM 745 C CA . GLU A 1 92 ? -10.575 12.416 -11.093 1.00 96.38 92 GLU A CA 1
ATOM 746 C C . GLU A 1 92 ? -9.367 12.585 -12.015 1.00 96.38 92 GLU A C 1
ATOM 748 O O . GLU A 1 92 ? -8.240 12.316 -11.612 1.00 96.38 92 GLU A O 1
ATOM 753 N N . ASN A 1 93 ? -9.581 13.033 -13.257 1.00 92.19 93 ASN A N 1
ATOM 754 C CA . ASN A 1 93 ? -8.505 13.372 -14.203 1.00 92.19 93 ASN A CA 1
ATOM 755 C C . ASN A 1 93 ? -7.407 12.294 -14.349 1.00 92.19 93 ASN A C 1
ATOM 757 O O . ASN A 1 93 ? -6.224 12.613 -14.392 1.00 92.19 93 ASN A O 1
ATOM 761 N N . LYS A 1 94 ? -7.801 11.012 -14.439 1.00 94.94 94 LYS A N 1
ATOM 762 C CA . LYS A 1 94 ? -6.911 9.827 -14.491 1.00 94.94 94 LYS A CA 1
ATOM 763 C C . LYS A 1 94 ? -6.114 9.540 -13.207 1.00 94.94 94 LYS A C 1
ATOM 765 O O . LYS A 1 94 ? -5.266 8.648 -13.211 1.00 94.94 94 LYS A O 1
ATOM 770 N N . CYS A 1 95 ? -6.399 10.241 -12.118 1.00 95.50 95 CYS A N 1
ATOM 771 C CA . CYS A 1 95 ? -5.814 9.995 -10.811 1.00 95.50 95 CYS A CA 1
ATOM 772 C C . CYS A 1 95 ? -6.801 9.275 -9.896 1.00 95.50 95 CYS A C 1
ATOM 774 O O . CYS A 1 95 ? -7.946 9.696 -9.732 1.00 95.50 95 CYS A O 1
ATOM 776 N N . LEU A 1 96 ? -6.336 8.185 -9.296 1.00 94.25 96 LEU A N 1
ATOM 777 C CA . LEU A 1 96 ? -6.995 7.489 -8.209 1.00 94.25 96 LEU A CA 1
ATOM 778 C C . LEU A 1 96 ? -6.526 8.083 -6.882 1.00 94.25 96 LEU A C 1
ATOM 780 O O . LEU A 1 96 ? -5.336 8.050 -6.576 1.00 94.25 96 LEU A O 1
ATOM 784 N N . TYR A 1 97 ? -7.474 8.556 -6.087 1.00 96.75 97 TYR A N 1
ATOM 785 C CA . TYR A 1 97 ? -7.267 8.966 -4.707 1.00 96.75 97 TYR A CA 1
ATOM 786 C C . TYR A 1 97 ? -7.676 7.818 -3.790 1.00 96.75 97 TYR A C 1
ATOM 788 O O . TYR A 1 97 ? -8.651 7.109 -4.066 1.00 96.75 97 TYR A O 1
ATOM 796 N N . TYR A 1 98 ? -6.931 7.619 -2.711 1.00 96.94 98 TYR A N 1
ATOM 797 C CA . TYR A 1 98 ? -7.178 6.532 -1.775 1.00 96.94 98 TYR A CA 1
ATOM 798 C C . TYR A 1 98 ? -6.738 6.896 -0.362 1.00 96.94 98 TYR A C 1
ATOM 800 O O . TYR A 1 98 ? -5.893 7.769 -0.172 1.00 96.94 98 TYR A O 1
ATOM 808 N N . THR A 1 99 ? -7.270 6.155 0.603 1.00 98.06 99 THR A N 1
ATOM 809 C CA . THR A 1 99 ? -6.760 6.102 1.972 1.00 98.06 99 THR A CA 1
ATOM 810 C C . THR A 1 99 ? -6.178 4.714 2.197 1.00 98.06 99 THR A C 1
ATOM 812 O O . THR A 1 99 ? -6.830 3.704 1.926 1.00 98.06 99 THR A O 1
ATOM 815 N N . ALA A 1 100 ? -4.926 4.665 2.636 1.00 97.38 100 ALA A N 1
ATOM 816 C CA . ALA A 1 100 ? -4.226 3.452 3.023 1.00 97.38 100 ALA A CA 1
ATOM 817 C C . ALA A 1 100 ? -4.210 3.367 4.547 1.00 97.38 100 ALA A C 1
ATOM 819 O O . ALA A 1 100 ? -3.707 4.278 5.200 1.00 97.38 100 ALA A O 1
ATOM 820 N N . THR A 1 101 ? -4.738 2.278 5.094 1.00 97.88 101 THR A N 1
ATOM 821 C CA . THR A 1 101 ? -4.857 2.047 6.531 1.00 97.88 101 THR A CA 1
ATOM 822 C C . THR A 1 101 ? -4.276 0.691 6.888 1.00 97.88 101 THR A C 1
ATOM 824 O O . THR A 1 101 ? -4.671 -0.332 6.335 1.00 97.88 101 THR A O 1
ATOM 827 N N . MET A 1 102 ? -3.384 0.672 7.866 1.00 96.88 102 MET A N 1
ATOM 828 C CA . MET A 1 102 ? -2.949 -0.545 8.536 1.00 96.88 102 MET A CA 1
ATOM 829 C C . MET A 1 102 ? -3.539 -0.564 9.945 1.00 96.88 102 MET A C 1
ATOM 831 O O . MET A 1 102 ? -3.584 0.468 10.616 1.00 96.88 102 MET A O 1
ATOM 835 N N . THR A 1 103 ? -4.030 -1.723 10.376 1.00 96.25 103 THR A N 1
ATOM 836 C CA . THR A 1 103 ? -4.442 -1.956 11.765 1.00 96.25 103 THR A CA 1
ATOM 837 C C . THR A 1 103 ? -3.484 -2.975 12.342 1.00 96.25 103 THR A C 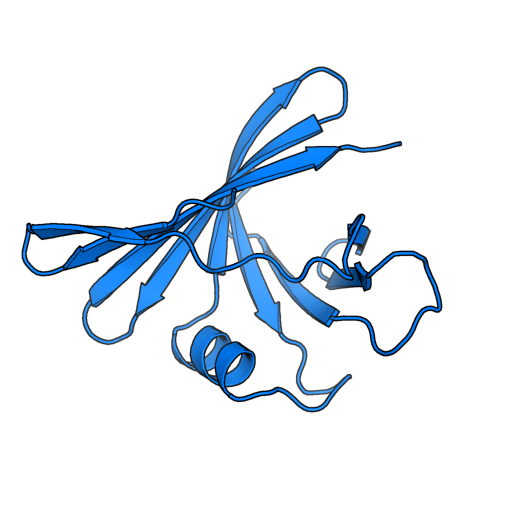1
ATOM 839 O O . THR A 1 103 ? -3.425 -4.097 11.849 1.00 96.25 103 THR A O 1
ATOM 842 N N . THR A 1 104 ? -2.706 -2.567 13.330 1.00 94.94 104 THR A N 1
ATOM 843 C CA . THR A 1 104 ? -1.750 -3.444 13.994 1.00 94.94 104 THR A CA 1
ATOM 844 C C . THR A 1 104 ? -2.468 -4.466 14.876 1.00 94.94 104 THR A C 1
ATOM 846 O O . THR A 1 104 ? -3.630 -4.292 15.252 1.00 94.94 104 THR A O 1
ATOM 849 N N . ASN A 1 105 ? -1.775 -5.546 15.229 1.00 92.62 105 ASN A N 1
ATOM 850 C CA . ASN A 1 105 ? -2.328 -6.633 16.042 1.00 92.62 105 ASN A CA 1
ATOM 851 C C . ASN A 1 105 ? -2.716 -6.200 17.472 1.00 92.62 105 ASN A C 1
ATOM 853 O O . ASN A 1 105 ? -3.533 -6.862 18.108 1.00 92.62 105 ASN A O 1
ATOM 857 N N . ASP A 1 106 ? -2.163 -5.093 17.972 1.00 91.75 106 ASP A N 1
ATOM 858 C CA . ASP A 1 106 ? -2.528 -4.449 19.243 1.00 91.75 106 ASP A CA 1
ATOM 859 C C . ASP A 1 106 ? -3.674 -3.422 19.105 1.00 91.75 106 ASP A C 1
ATOM 861 O O . ASP A 1 106 ? -4.118 -2.849 20.097 1.00 91.75 106 ASP A O 1
ATOM 865 N N . GLY A 1 107 ? -4.209 -3.230 17.894 1.00 91.81 107 GLY A N 1
ATOM 866 C CA . GLY A 1 107 ? -5.386 -2.404 17.625 1.00 91.81 107 GLY A CA 1
ATOM 867 C C . GLY A 1 107 ? -5.095 -0.950 17.249 1.00 91.81 107 GLY A C 1
ATOM 868 O O . GLY A 1 107 ? -6.043 -0.208 16.974 1.00 91.81 107 GLY A O 1
ATOM 869 N N . GLN A 1 108 ? -3.825 -0.536 17.182 1.00 94.75 108 GLN A N 1
ATOM 870 C CA . GLN A 1 108 ? -3.449 0.782 16.672 1.00 94.75 108 GLN A CA 1
ATOM 871 C C . GLN A 1 108 ? -3.770 0.885 15.170 1.00 94.75 108 GLN A C 1
ATOM 873 O O . GLN A 1 108 ? -3.523 -0.024 14.375 1.00 94.75 108 GLN A O 1
ATOM 878 N N . LYS A 1 109 ? -4.348 2.015 14.752 1.00 96.12 109 LYS A N 1
ATOM 879 C CA . LYS A 1 109 ? -4.628 2.294 13.336 1.00 96.12 109 LYS A CA 1
ATOM 880 C C . LYS A 1 109 ? -3.703 3.370 12.817 1.00 96.12 109 LYS A C 1
ATOM 882 O O . LYS A 1 109 ? -3.693 4.476 13.344 1.00 96.12 109 LYS A O 1
ATOM 887 N N . ILE A 1 110 ? -3.000 3.071 11.734 1.00 95.69 110 ILE A N 1
ATOM 888 C CA . ILE A 1 110 ? -2.108 4.004 11.047 1.00 95.69 110 ILE A CA 1
ATOM 889 C C . ILE A 1 110 ? -2.667 4.228 9.653 1.00 95.69 110 ILE A C 1
ATOM 891 O O . ILE A 1 110 ? -2.859 3.271 8.906 1.00 95.69 110 ILE A O 1
ATOM 895 N N . SER A 1 111 ? -2.954 5.479 9.302 1.00 96.44 111 SER A N 1
ATOM 896 C CA . SER A 1 111 ? -3.543 5.820 8.007 1.00 96.44 111 SER A CA 1
ATOM 897 C C . SER A 1 111 ? -2.813 6.956 7.313 1.00 96.44 111 SER A C 1
ATOM 899 O O . SER A 1 111 ? -2.313 7.867 7.968 1.00 96.44 111 SER A O 1
ATOM 901 N N . GLN A 1 112 ? -2.798 6.918 5.985 1.00 95.31 112 GLN A N 1
ATOM 902 C CA . GLN A 1 112 ? -2.363 8.025 5.142 1.00 95.31 112 GLN A CA 1
ATOM 903 C C . GLN A 1 112 ? -3.216 8.107 3.877 1.00 95.31 112 GLN A C 1
ATOM 905 O O . GLN A 1 112 ? -3.644 7.086 3.334 1.00 95.31 112 GLN A O 1
ATOM 910 N N . ASP A 1 113 ? -3.397 9.319 3.369 1.00 95.81 113 ASP A N 1
ATOM 911 C CA . ASP A 1 113 ? -3.989 9.528 2.053 1.00 95.81 113 ASP A CA 1
ATOM 912 C C . ASP A 1 113 ? -2.917 9.496 0.964 1.00 95.81 113 ASP A C 1
ATOM 914 O O . ASP A 1 113 ? -1.781 9.944 1.153 1.00 95.81 113 ASP A O 1
ATOM 918 N N . GLY A 1 114 ? -3.293 8.987 -0.204 1.00 93.75 114 GLY A N 1
ATOM 919 C CA . GLY A 1 114 ? -2.408 8.891 -1.351 1.00 93.75 114 GLY A CA 1
ATOM 920 C C . GLY A 1 114 ? -3.114 9.117 -2.680 1.00 93.75 114 GLY A C 1
ATOM 921 O O . GLY A 1 114 ? -4.342 9.193 -2.781 1.00 93.75 114 GLY A O 1
ATOM 922 N N . ILE A 1 115 ? -2.292 9.253 -3.718 1.00 94.62 115 ILE A N 1
ATOM 923 C CA . ILE A 1 115 ? -2.729 9.470 -5.092 1.00 94.62 115 ILE A CA 1
ATOM 924 C C . ILE A 1 115 ? -1.852 8.660 -6.047 1.00 94.62 115 ILE A C 1
ATOM 926 O O . ILE A 1 115 ? -0.626 8.703 -5.960 1.00 94.62 115 ILE A O 1
ATOM 930 N N . ILE A 1 116 ? -2.480 7.938 -6.974 1.00 92.81 116 ILE A N 1
ATOM 931 C CA . ILE A 1 116 ? -1.814 7.262 -8.095 1.00 92.81 116 ILE A CA 1
ATOM 932 C C . ILE A 1 116 ? -2.423 7.802 -9.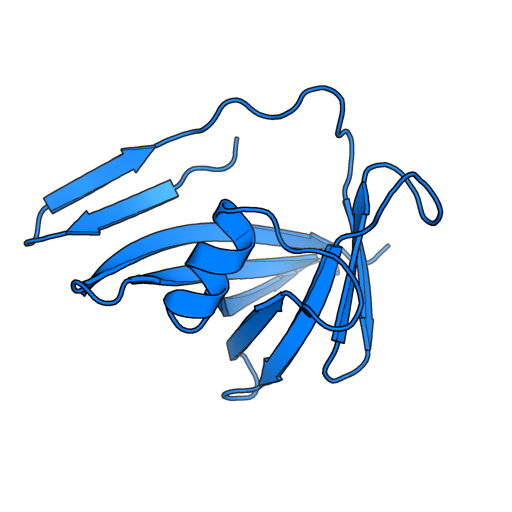384 1.00 92.81 116 ILE A C 1
ATOM 934 O O . ILE A 1 116 ? -3.621 7.654 -9.616 1.00 92.81 116 ILE A O 1
ATOM 938 N N . CYS A 1 117 ? -1.608 8.418 -10.236 1.00 93.06 117 CYS A N 1
ATOM 939 C CA . CYS A 1 117 ? -2.050 8.960 -11.518 1.00 93.06 117 CYS A CA 1
ATOM 940 C C . CYS A 1 117 ? -1.586 8.077 -12.673 1.00 93.06 117 CYS A C 1
ATOM 942 O O . CYS A 1 117 ? -0.428 7.666 -12.718 1.00 93.06 117 CYS A O 1
ATOM 944 N N . LYS A 1 118 ? -2.493 7.802 -13.614 1.00 89.62 118 LYS A N 1
ATOM 945 C CA . LYS A 1 118 ? -2.166 7.126 -14.869 1.00 89.62 118 LYS A CA 1
ATOM 946 C C . LYS A 1 118 ? -1.638 8.151 -15.877 1.00 89.62 118 LYS A C 1
ATOM 948 O O . LYS A 1 118 ? -2.374 9.074 -16.234 1.00 89.62 118 LYS A O 1
ATOM 953 N N . GLU A 1 119 ? -0.398 7.958 -16.324 1.00 80.31 119 GLU A N 1
ATOM 954 C CA . GLU A 1 119 ? 0.201 8.684 -17.458 1.00 80.31 119 GLU A CA 1
ATOM 955 C C . GLU A 1 119 ? -0.451 8.260 -18.791 1.00 80.31 119 GLU A C 1
ATOM 957 O O . GLU A 1 119 ? -0.704 7.045 -18.988 1.00 80.31 119 GLU A O 1
#